Protein AF-A0A965Q6W5-F1 (afdb_monomer_lite)

Secondary structure (DSSP, 8-state):
-HHHHHHHHHTT--HHHHHHHHHHHHHHHHHHHHHTTS-HHHHHHHHHHHHHHHHHHHHHHHS-HHHHHHHHHHHHHHHHHHHHHHHHHPEEETTEEEE----

Radius of gyration: 18.79 Å; chains: 1; bounding box: 37×44×39 Å

Structure (mmCIF, N/CA/C/O backbone):
data_AF-A0A965Q6W5-F1
#
_entry.id   AF-A0A965Q6W5-F1
#
loop_
_atom_site.group_PDB
_atom_site.id
_atom_site.type_symbol
_atom_site.label_atom_id
_atom_site.label_alt_id
_atom_site.label_comp_id
_atom_site.label_asym_id
_atom_site.label_entity_id
_atom_site.label_seq_id
_atom_site.pdbx_PDB_ins_code
_atom_site.Cartn_x
_atom_site.Cartn_y
_atom_site.Cartn_z
_atom_site.occupancy
_atom_site.B_iso_or_equiv
_atom_site.auth_seq_id
_atom_site.auth_comp_id
_atom_site.auth_asym_id
_atom_site.auth_atom_id
_atom_site.pdbx_PDB_model_num
ATOM 1 N N . MET A 1 1 ? -6.109 24.669 20.944 1.00 46.94 1 MET A N 1
ATOM 2 C CA . MET A 1 1 ? -7.065 23.934 20.080 1.00 46.94 1 MET A CA 1
ATOM 3 C C . MET A 1 1 ? -6.391 22.833 19.252 1.00 46.94 1 MET A C 1
ATOM 5 O O . MET A 1 1 ? -6.862 21.704 19.287 1.00 46.94 1 MET A O 1
ATOM 9 N N . LEU A 1 2 ? -5.241 23.106 18.617 1.00 54.47 2 LEU A N 1
ATOM 10 C CA . LEU A 1 2 ? -4.487 22.151 17.778 1.00 54.47 2 LEU A CA 1
ATOM 11 C C . LEU A 1 2 ? -4.119 20.816 18.465 1.00 54.47 2 LEU A C 1
ATOM 13 O O . LEU A 1 2 ? -4.337 19.757 17.885 1.00 54.47 2 LEU A O 1
ATOM 17 N N . LYS A 1 3 ? -3.681 20.835 19.735 1.00 54.22 3 LYS A N 1
ATOM 18 C CA . LYS A 1 3 ? -3.306 19.617 20.495 1.00 54.22 3 LYS A CA 1
ATOM 19 C C . LYS A 1 3 ? -4.450 18.611 20.734 1.00 54.22 3 LYS A C 1
ATOM 21 O O . LYS A 1 3 ? -4.187 17.455 21.045 1.00 54.22 3 LYS A O 1
ATOM 26 N N . ARG A 1 4 ? -5.718 19.035 20.630 1.00 53.22 4 ARG A N 1
ATOM 27 C CA . ARG A 1 4 ? -6.891 18.148 20.804 1.00 53.22 4 ARG A CA 1
ATOM 28 C C . ARG A 1 4 ? -7.325 17.483 19.496 1.00 53.22 4 ARG A C 1
ATOM 30 O O . ARG A 1 4 ? -7.971 16.441 19.532 1.00 53.22 4 ARG A O 1
ATOM 37 N N . LEU A 1 5 ? -6.976 18.082 18.356 1.00 54.06 5 LEU A N 1
ATOM 38 C CA . LEU A 1 5 ? -7.228 17.508 17.034 1.00 54.06 5 LEU A CA 1
ATOM 39 C C . LEU A 1 5 ? -6.203 16.409 16.730 1.00 54.06 5 LEU A C 1
ATOM 41 O O . LEU A 1 5 ? -6.564 15.319 16.291 1.00 54.06 5 LEU A O 1
ATOM 45 N N . THR A 1 6 ? -4.933 16.669 17.057 1.00 56.62 6 THR A N 1
ATOM 46 C CA . THR A 1 6 ? -3.835 15.712 16.880 1.00 56.62 6 THR A CA 1
ATOM 47 C C . THR A 1 6 ? -4.025 14.454 17.724 1.00 56.62 6 THR A C 1
ATOM 49 O O . THR A 1 6 ? -3.846 13.358 17.210 1.00 56.62 6 THR A O 1
ATOM 52 N N . SER A 1 7 ? -4.500 14.561 18.969 1.00 53.34 7 SER A N 1
ATOM 53 C CA . SER A 1 7 ? -4.736 13.389 19.830 1.00 53.34 7 SER A CA 1
ATOM 54 C C . SER A 1 7 ? -5.898 12.492 19.376 1.00 53.34 7 SER A C 1
ATOM 56 O O . SER A 1 7 ? -5.906 11.299 19.674 1.00 53.34 7 SER A O 1
ATOM 58 N N . ARG A 1 8 ? -6.867 13.027 18.619 1.00 53.59 8 ARG A N 1
ATOM 59 C CA . ARG A 1 8 ? -7.940 12.234 17.987 1.00 53.59 8 ARG A CA 1
ATOM 60 C C . ARG A 1 8 ? -7.493 11.576 16.682 1.00 53.59 8 ARG A C 1
ATOM 62 O O . ARG A 1 8 ? -7.974 10.495 16.346 1.00 53.59 8 ARG A O 1
ATOM 69 N N . LEU A 1 9 ? -6.567 12.205 15.960 1.00 53.53 9 LEU A N 1
ATOM 70 C CA . LEU A 1 9 ? -5.961 11.626 14.763 1.00 53.53 9 LEU A CA 1
ATOM 71 C C . LEU A 1 9 ? -4.940 10.534 15.104 1.00 53.53 9 LEU A C 1
ATOM 73 O O . LEU A 1 9 ? -4.961 9.497 14.448 1.00 53.53 9 LEU A O 1
ATOM 77 N N . GLN A 1 10 ? -4.140 10.747 16.152 1.00 56.16 10 GLN A N 1
ATOM 78 C CA . GLN A 1 10 ? -3.066 9.867 16.621 1.00 56.16 10 GLN A CA 1
ATOM 79 C C . GLN A 1 10 ? -3.558 8.697 17.487 1.00 56.16 10 GLN A C 1
ATOM 81 O O . GLN A 1 10 ? -2.841 7.715 17.658 1.00 56.16 10 GLN A O 1
ATOM 86 N N . LYS A 1 11 ? -4.794 8.744 18.007 1.00 57.72 11 LYS A N 1
ATOM 87 C CA . LYS A 1 11 ? -5.414 7.549 18.592 1.00 57.72 11 LYS A CA 1
ATOM 88 C C . LYS A 1 11 ? -5.485 6.475 17.497 1.00 57.72 11 LYS A C 1
ATOM 90 O O . LYS A 1 11 ? -6.224 6.648 16.527 1.00 57.72 11 LYS A O 1
ATOM 95 N N . ASN A 1 12 ? -4.702 5.408 17.679 1.00 62.22 12 ASN A N 1
ATOM 96 C CA . ASN A 1 12 ? -4.543 4.222 16.820 1.00 62.22 12 ASN A CA 1
ATOM 97 C C . ASN A 1 12 ? -3.465 4.277 15.715 1.00 62.22 12 ASN A C 1
ATOM 99 O O . ASN A 1 12 ? -3.406 3.340 14.927 1.00 62.22 12 ASN A O 1
ATOM 103 N N . ILE A 1 13 ? -2.611 5.309 15.637 1.00 72.06 13 ILE A N 1
ATOM 104 C CA . ILE A 1 13 ? -1.475 5.318 14.690 1.00 72.06 13 ILE A CA 1
ATOM 105 C C . ILE A 1 13 ? -0.158 5.296 15.468 1.00 72.06 13 ILE A C 1
ATOM 107 O O . ILE A 1 13 ? 0.128 6.214 16.236 1.00 72.06 13 ILE A O 1
ATOM 111 N N . ASP A 1 14 ? 0.635 4.246 15.253 1.00 86.00 14 ASP A N 1
ATOM 112 C CA . ASP A 1 14 ? 1.975 4.104 15.821 1.00 86.00 14 ASP A CA 1
ATOM 113 C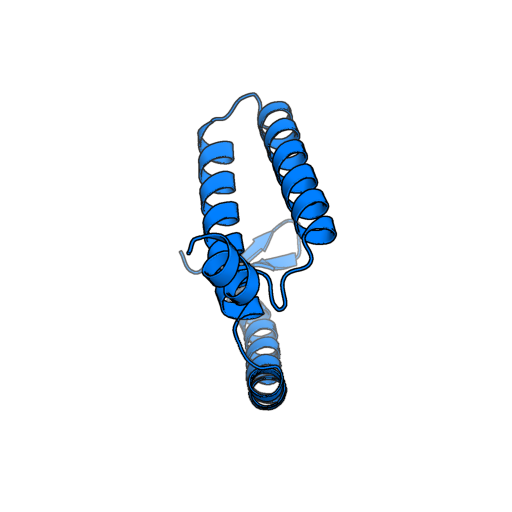 C . ASP A 1 14 ? 2.973 4.979 15.046 1.00 86.00 14 ASP A C 1
ATOM 115 O O . ASP A 1 14 ? 3.317 4.708 13.891 1.00 86.00 14 ASP A O 1
ATOM 119 N N . SER A 1 15 ? 3.428 6.059 15.685 1.00 84.50 15 SER A N 1
ATOM 120 C CA . SER A 1 15 ? 4.356 7.018 15.081 1.00 84.50 15 SER A CA 1
ATOM 121 C C . SER A 1 15 ? 5.722 6.411 14.750 1.00 84.50 15 SER A C 1
ATOM 123 O O . SER A 1 15 ? 6.343 6.830 13.777 1.00 84.50 15 SER A O 1
ATOM 125 N N . ILE A 1 16 ? 6.198 5.439 15.531 1.00 90.62 16 ILE A N 1
ATOM 126 C CA . ILE A 1 16 ? 7.503 4.801 15.313 1.00 90.62 16 ILE A CA 1
ATOM 127 C C . ILE A 1 16 ? 7.433 3.954 14.044 1.00 90.62 16 ILE A C 1
ATOM 129 O O . ILE A 1 16 ? 8.280 4.069 13.157 1.00 90.62 16 ILE A O 1
ATOM 133 N N . LEU A 1 17 ? 6.374 3.158 13.921 1.00 90.50 17 LEU A N 1
ATOM 134 C CA . LEU A 1 17 ? 6.162 2.285 12.772 1.00 90.50 17 LEU A CA 1
ATOM 135 C C . LEU A 1 17 ? 5.977 3.098 11.478 1.00 90.50 17 LEU A C 1
ATOM 137 O O . LEU A 1 17 ? 6.539 2.755 10.438 1.00 90.50 17 LEU A O 1
ATOM 141 N N . MET A 1 18 ? 5.295 4.244 11.560 1.00 91.12 18 MET A N 1
ATOM 142 C CA . MET A 1 18 ? 5.173 5.190 10.444 1.00 91.12 18 MET A CA 1
ATOM 143 C C . MET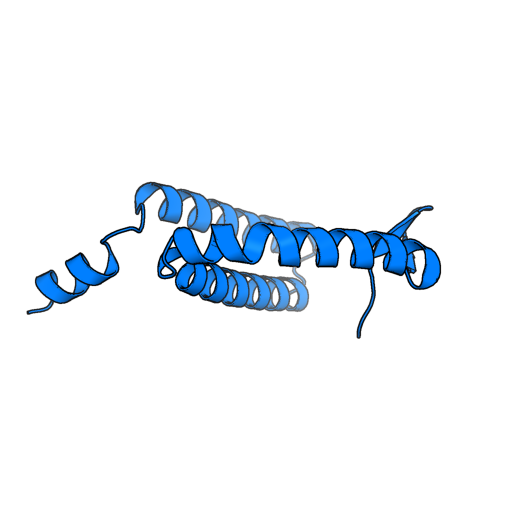 A 1 18 ? 6.514 5.782 9.997 1.00 91.12 18 MET A C 1
ATOM 145 O O . MET A 1 18 ? 6.727 5.958 8.794 1.00 91.12 18 MET A O 1
ATOM 149 N N . ILE A 1 19 ? 7.428 6.076 10.929 1.00 93.75 19 ILE A N 1
ATOM 150 C CA . ILE A 1 19 ? 8.772 6.575 10.600 1.00 93.75 19 ILE A CA 1
ATOM 151 C C . ILE A 1 19 ? 9.572 5.493 9.874 1.00 93.75 19 ILE A C 1
ATOM 153 O O . ILE A 1 19 ? 10.174 5.779 8.837 1.00 93.75 19 ILE A O 1
ATOM 157 N N . PHE A 1 20 ? 9.541 4.250 10.361 1.00 96.12 20 PHE A N 1
ATOM 158 C CA . PHE A 1 20 ? 10.225 3.134 9.703 1.00 96.12 20 PHE A CA 1
ATOM 159 C C . PHE A 1 20 ? 9.698 2.886 8.289 1.00 96.12 20 PHE A C 1
ATOM 161 O O . PHE A 1 20 ? 10.498 2.803 7.357 1.00 96.12 20 PHE A O 1
ATOM 168 N N . ILE A 1 21 ? 8.373 2.847 8.105 1.00 95.19 21 ILE A N 1
ATOM 169 C CA . ILE A 1 21 ? 7.762 2.700 6.776 1.00 95.19 21 ILE A CA 1
ATOM 170 C C . ILE A 1 21 ? 8.192 3.852 5.866 1.00 95.19 21 ILE A C 1
ATOM 172 O O . ILE A 1 21 ? 8.675 3.614 4.763 1.00 95.19 21 ILE A O 1
ATOM 176 N N . SER A 1 22 ? 8.075 5.098 6.327 1.00 95.38 22 SER A N 1
ATOM 177 C CA . SER A 1 22 ? 8.427 6.270 5.515 1.00 95.38 22 SER A CA 1
ATOM 178 C C . SER A 1 22 ? 9.902 6.255 5.110 1.00 95.38 22 SER A C 1
ATOM 180 O O . SER A 1 22 ? 10.233 6.533 3.961 1.00 95.38 22 SER A O 1
ATOM 182 N N . THR A 1 23 ? 10.786 5.858 6.027 1.00 97.00 23 THR A N 1
ATOM 183 C CA . THR A 1 23 ? 12.225 5.736 5.762 1.00 97.00 23 THR A CA 1
ATOM 184 C C . THR A 1 23 ? 12.500 4.655 4.720 1.00 97.00 23 THR A C 1
ATOM 186 O O . THR A 1 23 ? 13.233 4.897 3.764 1.00 97.00 23 THR A O 1
ATOM 189 N N . ALA A 1 24 ? 11.866 3.487 4.852 1.00 97.50 24 ALA A N 1
ATOM 190 C CA . ALA A 1 24 ? 11.988 2.402 3.885 1.00 97.50 24 ALA A CA 1
ATOM 191 C C . ALA A 1 24 ? 11.507 2.819 2.484 1.00 97.50 24 ALA A C 1
ATOM 193 O O . ALA A 1 24 ? 12.167 2.504 1.495 1.00 97.50 24 ALA A O 1
ATOM 194 N N . LEU A 1 25 ? 10.409 3.579 2.388 1.00 97.25 25 LEU A N 1
ATOM 195 C CA . LEU A 1 25 ? 9.902 4.097 1.114 1.00 97.25 25 LEU A CA 1
ATOM 196 C C . LEU A 1 25 ? 10.857 5.111 0.476 1.00 97.25 25 LEU A C 1
ATOM 198 O O . LEU A 1 25 ? 11.087 5.049 -0.729 1.00 97.25 25 LEU A O 1
ATOM 202 N N . VAL A 1 26 ? 11.448 6.011 1.269 1.00 96.50 26 VAL A N 1
ATOM 203 C CA . VAL A 1 26 ? 12.447 6.973 0.777 1.00 96.50 26 VAL A CA 1
ATOM 204 C C . VAL A 1 26 ? 13.674 6.239 0.240 1.00 96.50 26 VAL A C 1
ATOM 206 O O . VAL A 1 26 ? 14.086 6.488 -0.891 1.00 96.50 26 VAL A O 1
ATOM 209 N N . VAL A 1 27 ? 14.218 5.285 1.001 1.00 97.31 27 VAL A N 1
ATOM 210 C CA . VAL A 1 27 ? 15.341 4.450 0.547 1.00 97.31 27 VAL A CA 1
ATOM 211 C C . VAL A 1 27 ? 14.969 3.682 -0.725 1.00 97.31 27 VAL A C 1
ATOM 213 O O . VAL A 1 27 ? 15.759 3.657 -1.663 1.00 97.31 27 VAL A O 1
ATOM 216 N N . GLY A 1 28 ? 13.755 3.128 -0.796 1.00 96.44 28 GLY A N 1
ATOM 217 C CA . GLY A 1 28 ? 13.223 2.443 -1.976 1.00 96.44 28 GLY A CA 1
ATOM 218 C C . GLY A 1 28 ? 13.136 3.328 -3.223 1.00 96.44 28 GLY A C 1
ATOM 219 O O . GLY A 1 28 ? 13.441 2.881 -4.325 1.00 96.44 28 GLY A O 1
ATOM 220 N N . LEU A 1 29 ? 12.764 4.601 -3.071 1.00 95.62 29 LEU A N 1
ATOM 221 C CA . LEU A 1 29 ? 12.745 5.557 -4.182 1.00 95.62 29 LEU A CA 1
ATOM 222 C C . LEU A 1 29 ? 14.161 5.895 -4.663 1.00 95.62 29 LEU A C 1
ATOM 224 O O . LEU A 1 29 ? 14.397 5.946 -5.870 1.00 95.62 29 LEU A O 1
ATOM 228 N N . PHE A 1 30 ? 15.114 6.076 -3.743 1.00 94.69 30 PHE A N 1
ATOM 229 C CA . PHE A 1 30 ? 16.517 6.303 -4.101 1.00 94.69 30 PHE A CA 1
ATOM 230 C C . PHE A 1 30 ? 17.128 5.100 -4.824 1.00 94.69 30 PHE A C 1
ATOM 232 O O . PHE A 1 30 ? 17.800 5.271 -5.845 1.00 94.69 30 PHE A O 1
ATOM 239 N N . THR A 1 31 ? 16.881 3.883 -4.337 1.00 95.44 31 THR A N 1
ATOM 240 C CA . THR A 1 31 ? 17.370 2.663 -4.990 1.00 95.44 31 THR A CA 1
ATOM 241 C C . THR A 1 31 ? 16.711 2.452 -6.345 1.00 95.44 31 THR A C 1
ATOM 243 O O . THR A 1 31 ? 17.416 2.131 -7.299 1.00 95.44 31 THR A O 1
ATOM 246 N N . LEU A 1 32 ? 15.406 2.716 -6.480 1.00 95.88 32 LEU A N 1
ATOM 247 C CA . LEU A 1 32 ? 14.708 2.663 -7.764 1.00 95.88 32 LEU A CA 1
ATOM 248 C C . LEU A 1 32 ? 15.283 3.672 -8.764 1.00 95.88 32 LEU A C 1
ATOM 250 O O . LEU A 1 32 ? 15.552 3.312 -9.908 1.00 95.88 32 LEU A O 1
ATOM 254 N N . TYR A 1 33 ? 15.508 4.921 -8.351 1.00 94.69 33 TYR A N 1
ATOM 255 C CA . TYR A 1 33 ? 16.097 5.945 -9.217 1.00 94.69 33 TYR A CA 1
ATOM 256 C C . TYR A 1 33 ? 17.508 5.559 -9.687 1.00 94.69 33 TYR A C 1
ATOM 258 O O . TYR A 1 33 ? 17.850 5.748 -10.856 1.00 94.69 33 TYR A O 1
ATOM 266 N N . SER A 1 34 ? 18.303 4.965 -8.792 1.00 93.06 34 SER A N 1
ATOM 267 C CA . SER A 1 34 ? 19.650 4.480 -9.101 1.00 93.06 34 SER A CA 1
ATOM 268 C C . SER A 1 34 ? 19.627 3.286 -10.067 1.00 93.06 34 SER A C 1
ATOM 270 O O . SER A 1 34 ? 20.268 3.320 -11.116 1.00 93.06 34 SER A O 1
ATOM 272 N N . ALA A 1 35 ? 18.829 2.257 -9.766 1.00 92.75 35 ALA A N 1
ATOM 273 C CA . ALA A 1 35 ? 18.766 1.017 -10.542 1.00 92.75 35 ALA A CA 1
ATOM 274 C C . ALA A 1 35 ? 18.086 1.184 -11.910 1.00 92.75 35 ALA A C 1
ATOM 276 O O . ALA A 1 35 ? 18.405 0.466 -12.853 1.00 92.75 35 ALA A O 1
ATOM 277 N N . SER A 1 36 ? 17.163 2.139 -12.036 1.00 89.56 36 SER A N 1
ATOM 278 C CA . SER A 1 36 ? 16.436 2.406 -13.284 1.00 89.56 36 SER A CA 1
ATOM 279 C C . SER A 1 36 ? 17.195 3.281 -14.286 1.00 89.56 36 SER A C 1
ATOM 281 O O . SER A 1 36 ? 16.631 3.656 -15.314 1.00 89.56 36 SER A O 1
ATOM 283 N N . GLY A 1 37 ? 18.447 3.654 -13.999 1.00 88.88 37 GLY A N 1
ATOM 284 C CA . GLY A 1 37 ? 19.224 4.529 -14.877 1.00 88.88 37 GLY A CA 1
ATOM 285 C C . GLY A 1 37 ? 18.689 5.964 -14.924 1.00 88.88 37 GLY A C 1
ATOM 286 O O . GLY A 1 37 ? 18.734 6.596 -15.976 1.00 88.88 37 GLY A O 1
ATOM 287 N N . ARG A 1 38 ? 18.197 6.491 -13.791 1.00 86.06 38 ARG A N 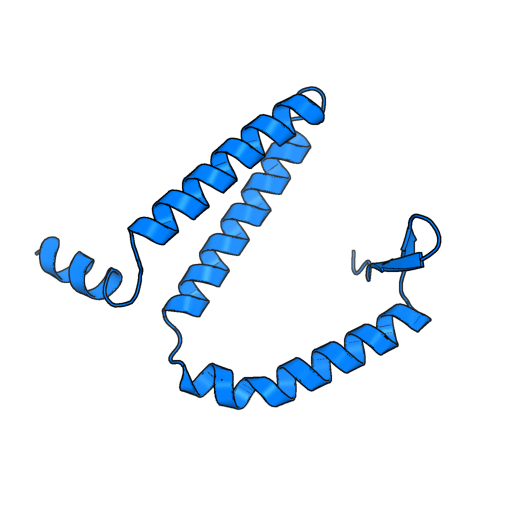1
ATOM 288 C CA . ARG A 1 38 ? 17.593 7.834 -13.653 1.00 86.06 38 ARG A CA 1
ATOM 289 C C . ARG A 1 38 ? 16.271 8.028 -14.405 1.00 86.06 38 ARG A C 1
ATOM 291 O O . ARG A 1 38 ? 15.925 9.148 -14.784 1.00 86.06 38 ARG A O 1
ATOM 298 N N . ASN A 1 39 ? 15.503 6.959 -14.602 1.00 91.94 39 ASN A N 1
ATOM 299 C CA . ASN A 1 39 ? 14.194 7.058 -15.236 1.00 91.94 39 ASN A CA 1
ATOM 300 C C . ASN A 1 39 ? 13.161 7.683 -14.280 1.00 91.94 39 ASN A C 1
ATOM 302 O O . ASN A 1 39 ? 12.597 7.015 -13.412 1.00 91.94 39 ASN A O 1
ATOM 306 N N . MET A 1 40 ? 12.878 8.972 -14.476 1.00 91.94 40 MET A N 1
ATOM 307 C CA . MET A 1 40 ? 11.923 9.709 -13.644 1.00 91.94 40 MET A CA 1
ATOM 308 C C . MET A 1 40 ? 10.477 9.227 -13.774 1.00 91.94 40 MET A C 1
ATOM 310 O O . MET A 1 40 ? 9.710 9.381 -12.827 1.00 91.94 40 MET A O 1
ATOM 314 N N . ILE A 1 41 ? 10.097 8.605 -14.893 1.00 94.31 41 ILE A N 1
ATOM 315 C CA . ILE A 1 41 ? 8.732 8.095 -15.089 1.00 94.31 41 ILE A CA 1
ATOM 316 C C . ILE A 1 41 ? 8.454 6.960 -14.097 1.00 94.31 41 ILE A C 1
ATOM 318 O O . ILE A 1 41 ? 7.400 6.927 -13.467 1.00 94.31 41 ILE A O 1
ATOM 322 N N . LEU A 1 42 ? 9.424 6.064 -13.890 1.00 92.94 42 LEU A N 1
ATOM 323 C CA . LEU A 1 42 ? 9.291 4.969 -12.926 1.00 92.94 42 LEU A CA 1
ATOM 324 C C . LEU A 1 42 ? 9.201 5.481 -11.485 1.00 92.94 42 LEU A C 1
ATOM 326 O O . LEU A 1 42 ? 8.397 4.976 -10.704 1.00 92.94 42 LEU A O 1
ATOM 330 N N . VAL A 1 43 ? 9.975 6.514 -11.145 1.00 94.75 43 VAL A N 1
ATOM 331 C CA . VAL A 1 43 ? 9.915 7.152 -9.821 1.00 94.75 43 VAL A CA 1
ATOM 332 C C . VAL A 1 43 ? 8.566 7.837 -9.599 1.00 94.75 43 VAL A C 1
ATOM 334 O O . VAL A 1 43 ? 7.985 7.699 -8.524 1.00 94.75 43 VAL A O 1
ATOM 337 N N . LEU A 1 44 ? 8.033 8.532 -10.608 1.00 95.50 44 LEU A N 1
ATOM 338 C CA . LEU A 1 44 ? 6.723 9.179 -10.525 1.00 95.50 44 LEU A CA 1
ATOM 339 C C . LEU A 1 44 ? 5.597 8.150 -10.343 1.00 95.50 44 LEU A C 1
ATOM 341 O O . LEU A 1 44 ? 4.740 8.324 -9.479 1.00 95.50 44 LEU A O 1
ATOM 345 N N . ASN A 1 45 ? 5.638 7.044 -11.091 1.00 95.31 45 ASN A N 1
ATOM 346 C CA . ASN A 1 45 ? 4.692 5.941 -10.923 1.00 95.31 45 ASN A CA 1
ATOM 347 C C . ASN A 1 45 ? 4.787 5.343 -9.513 1.00 95.31 45 ASN A C 1
ATOM 349 O O . ASN A 1 45 ? 3.768 5.140 -8.855 1.00 95.31 45 ASN A O 1
ATOM 353 N N . GLN A 1 46 ? 6.006 5.132 -9.005 1.00 96.19 46 GLN A N 1
ATOM 354 C CA . GLN A 1 46 ? 6.219 4.649 -7.643 1.00 96.19 46 GLN A CA 1
ATOM 355 C C . GLN A 1 46 ? 5.655 5.617 -6.594 1.00 96.19 46 GLN A C 1
ATOM 357 O O . GLN A 1 46 ? 5.045 5.174 -5.623 1.00 96.19 46 GLN A O 1
ATOM 362 N N . LEU A 1 47 ? 5.799 6.929 -6.795 1.00 95.94 47 LEU A N 1
ATOM 363 C CA . LEU A 1 47 ? 5.203 7.942 -5.923 1.00 95.94 47 LEU A CA 1
ATOM 364 C C . LEU A 1 47 ? 3.670 7.887 -5.928 1.00 95.94 47 LEU A C 1
ATOM 366 O O . LEU A 1 47 ? 3.065 8.002 -4.862 1.00 95.94 47 LEU A O 1
ATOM 370 N N . LEU A 1 48 ? 3.039 7.660 -7.084 1.00 96.50 48 LEU A N 1
ATOM 371 C CA . LEU A 1 48 ? 1.587 7.468 -7.168 1.00 96.50 48 LEU A CA 1
ATOM 372 C C . LEU A 1 48 ? 1.139 6.224 -6.391 1.00 96.50 48 LEU A C 1
ATOM 374 O O . LEU A 1 48 ? 0.196 6.308 -5.603 1.00 96.50 48 LEU A O 1
ATOM 378 N N . TYR A 1 49 ? 1.840 5.095 -6.539 1.00 95.62 49 TYR A N 1
ATOM 379 C CA . TYR A 1 49 ? 1.541 3.881 -5.773 1.00 95.62 49 TYR A CA 1
ATOM 380 C C . TYR A 1 49 ? 1.734 4.080 -4.268 1.00 95.62 49 TYR A C 1
ATOM 382 O O . TYR A 1 49 ? 0.903 3.627 -3.482 1.00 95.62 49 TYR A O 1
ATOM 390 N N . ILE A 1 50 ? 2.781 4.800 -3.857 1.00 96.88 50 ILE A N 1
ATOM 391 C CA . ILE A 1 50 ? 2.997 5.173 -2.455 1.00 96.88 50 ILE A CA 1
ATOM 392 C C . ILE A 1 50 ? 1.834 6.032 -1.942 1.00 96.88 50 ILE A C 1
ATOM 394 O O . ILE A 1 50 ? 1.298 5.752 -0.871 1.00 96.88 50 ILE A O 1
ATOM 398 N N . GLY A 1 51 ? 1.404 7.039 -2.708 1.00 96.38 51 GLY A N 1
ATOM 399 C CA . GLY A 1 51 ? 0.269 7.893 -2.355 1.00 96.38 51 GLY A CA 1
ATOM 400 C C . GLY A 1 51 ? -1.027 7.101 -2.171 1.00 96.38 51 GLY A C 1
ATOM 401 O O . GLY A 1 51 ? -1.686 7.227 -1.138 1.00 96.38 51 GLY A O 1
ATOM 402 N N . LEU A 1 52 ? -1.356 6.224 -3.125 1.00 97.00 52 LEU A N 1
ATOM 403 C CA . LEU A 1 52 ? -2.502 5.312 -3.027 1.00 97.00 52 LEU A CA 1
ATOM 404 C C . LEU A 1 52 ? -2.386 4.382 -1.812 1.00 97.00 52 LEU A C 1
ATOM 406 O O . LEU A 1 52 ? -3.361 4.194 -1.082 1.00 97.00 52 LEU A O 1
ATOM 410 N N . GLY A 1 53 ? -1.189 3.855 -1.552 1.00 96.12 53 GLY A N 1
ATOM 411 C CA . GLY A 1 53 ? -0.891 3.029 -0.385 1.00 96.12 53 GLY A CA 1
ATOM 412 C C . GLY A 1 53 ? -1.140 3.756 0.937 1.00 96.12 53 GLY A C 1
ATOM 413 O O . GLY A 1 53 ? -1.766 3.191 1.829 1.00 96.12 53 GLY A O 1
ATOM 414 N N . PHE A 1 54 ? -0.734 5.024 1.062 1.00 94.50 54 PHE A N 1
ATOM 415 C CA . PHE A 1 54 ? -1.000 5.828 2.260 1.00 94.50 54 PHE A CA 1
ATOM 416 C C . PHE A 1 54 ? -2.488 6.134 2.454 1.00 94.50 54 PHE A C 1
ATOM 418 O O . PHE A 1 54 ? -2.972 6.097 3.586 1.00 94.50 54 PHE A O 1
ATOM 425 N N . ILE A 1 55 ? -3.228 6.396 1.372 1.00 94.94 55 ILE A N 1
ATOM 426 C CA . ILE A 1 55 ? -4.685 6.585 1.429 1.00 94.94 55 ILE A CA 1
ATOM 427 C C . ILE A 1 55 ? -5.357 5.305 1.943 1.00 94.94 55 ILE A C 1
ATOM 429 O O . ILE A 1 55 ? -6.147 5.357 2.888 1.00 94.94 55 ILE A O 1
ATOM 433 N N . LEU A 1 56 ? -4.998 4.149 1.375 1.00 94.75 56 LEU A N 1
ATOM 434 C CA . LEU A 1 56 ? -5.494 2.842 1.809 1.00 94.75 56 LEU A CA 1
ATOM 435 C C . LEU A 1 56 ? -5.123 2.544 3.264 1.00 94.75 56 LEU A C 1
ATOM 437 O O . LEU A 1 56 ? -5.980 2.108 4.031 1.00 94.75 56 LEU A O 1
ATOM 441 N N . LEU A 1 57 ? -3.882 2.819 3.668 1.00 91.88 57 LEU A N 1
ATOM 442 C CA . LEU A 1 57 ? -3.413 2.644 5.043 1.00 91.88 57 LEU A CA 1
ATOM 443 C C . LEU A 1 57 ? -4.232 3.496 6.013 1.00 91.88 57 LEU A C 1
ATOM 445 O O . LEU A 1 57 ? -4.649 2.999 7.056 1.00 91.88 57 LEU A O 1
ATOM 449 N N . TRP A 1 58 ? -4.521 4.753 5.668 1.00 89.44 58 TRP A N 1
ATOM 450 C CA . TRP A 1 58 ? -5.323 5.634 6.514 1.00 89.44 58 TRP A CA 1
ATOM 451 C C . TRP A 1 58 ? -6.767 5.131 6.652 1.00 89.44 58 TRP A C 1
ATOM 453 O O . TRP A 1 58 ? -7.257 4.987 7.777 1.00 89.44 58 TRP A O 1
ATOM 463 N N . ILE A 1 59 ? -7.436 4.798 5.543 1.00 91.00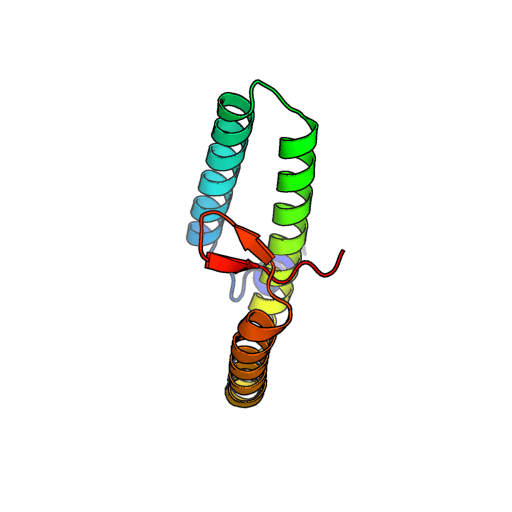 59 ILE A N 1
ATOM 464 C CA . ILE A 1 59 ? -8.782 4.196 5.575 1.00 91.00 59 ILE A CA 1
ATOM 465 C C . ILE A 1 59 ? -8.761 2.941 6.453 1.00 91.00 59 ILE A C 1
ATOM 467 O O . ILE A 1 59 ? -9.621 2.760 7.323 1.00 91.00 59 ILE A O 1
ATOM 471 N N . THR A 1 60 ? -7.726 2.117 6.280 1.00 89.69 60 THR A N 1
ATOM 472 C CA . THR A 1 60 ? -7.595 0.857 7.000 1.00 89.69 60 THR A CA 1
ATOM 473 C C . THR A 1 60 ? -7.440 1.092 8.506 1.00 89.69 60 THR A C 1
ATOM 475 O O . THR A 1 60 ? -8.169 0.511 9.312 1.00 89.69 60 THR A O 1
ATOM 478 N N . ALA A 1 61 ? -6.559 2.014 8.896 1.00 88.38 61 ALA A N 1
ATOM 479 C CA . ALA A 1 61 ? -6.279 2.358 10.289 1.00 88.38 61 ALA A CA 1
ATOM 480 C C . ALA A 1 61 ? -7.475 2.995 11.020 1.00 88.38 61 ALA A C 1
ATOM 482 O O . ALA A 1 61 ? -7.572 2.915 12.246 1.00 88.38 61 ALA A O 1
ATOM 483 N N . LYS A 1 62 ? -8.390 3.654 10.296 1.00 85.94 62 LYS A N 1
ATOM 484 C CA . LYS A 1 62 ? -9.596 4.263 10.885 1.00 85.94 62 LYS A CA 1
ATOM 485 C C . LYS A 1 62 ? -10.786 3.311 10.974 1.00 85.94 62 LYS A C 1
ATOM 487 O O . LYS A 1 62 ? -11.725 3.600 11.715 1.00 85.94 62 LYS A O 1
ATOM 492 N N . THR A 1 63 ? -10.758 2.192 10.263 1.00 87.44 63 THR A N 1
ATOM 493 C CA . THR A 1 63 ? -11.857 1.223 10.256 1.00 87.44 63 THR A CA 1
ATOM 494 C C . THR A 1 63 ? -11.798 0.320 11.490 1.00 87.44 63 THR A C 1
ATOM 496 O O . THR A 1 63 ? -10.737 -0.153 11.890 1.00 87.44 63 THR A O 1
ATOM 499 N N . HIS A 1 64 ? -12.950 0.071 12.117 1.00 86.50 64 HIS A N 1
ATOM 500 C CA . HIS A 1 64 ? -13.025 -0.742 13.333 1.00 86.50 64 HIS A CA 1
ATOM 501 C C . HIS A 1 64 ? -12.726 -2.233 13.039 1.00 86.50 64 HIS A C 1
ATOM 503 O O . HIS A 1 64 ? -13.308 -2.770 12.095 1.00 86.50 64 HIS A O 1
ATOM 509 N N . PRO A 1 65 ? -11.938 -2.947 13.877 1.00 85.50 65 PRO A N 1
ATOM 510 C CA . PRO A 1 65 ? -11.535 -4.345 13.654 1.00 85.50 65 PRO A CA 1
ATOM 511 C C . PRO A 1 65 ? -12.666 -5.315 13.267 1.00 85.50 65 PRO A C 1
ATOM 513 O O . PRO A 1 65 ? -12.533 -6.081 12.319 1.00 85.50 65 PRO A O 1
ATOM 516 N N . LYS A 1 66 ? -13.827 -5.204 13.927 1.00 90.12 66 LYS A N 1
ATOM 517 C CA . LYS A 1 66 ? -15.053 -5.976 13.629 1.00 90.12 66 LYS A CA 1
ATOM 518 C C . LYS A 1 66 ? -15.500 -5.961 12.158 1.00 90.12 66 LYS A C 1
ATOM 520 O O . LYS A 1 66 ? -16.168 -6.896 11.725 1.00 90.12 66 LYS A O 1
ATOM 525 N N . TYR A 1 67 ? -15.200 -4.909 11.393 1.00 90.94 67 TYR A N 1
ATOM 526 C CA . TYR A 1 67 ? -15.528 -4.892 9.963 1.00 90.94 67 TYR A CA 1
ATOM 527 C C . TYR A 1 67 ? -14.635 -5.852 9.176 1.00 90.94 67 TYR A C 1
ATOM 529 O O . TYR A 1 67 ? -15.139 -6.566 8.313 1.00 90.94 67 TYR A O 1
ATOM 537 N N . TYR A 1 68 ? -13.347 -5.940 9.514 1.00 91.44 68 TYR A N 1
ATOM 538 C CA . TYR A 1 68 ? -12.428 -6.883 8.877 1.00 91.44 68 TYR A CA 1
ATOM 539 C C . TYR A 1 68 ? -12.784 -8.331 9.185 1.00 91.44 68 TYR A C 1
ATOM 541 O O . TYR A 1 68 ? -12.724 -9.163 8.290 1.00 91.44 68 TYR A O 1
ATOM 549 N N . GLU A 1 69 ? -13.234 -8.623 10.407 1.00 92.94 69 GLU A N 1
ATOM 550 C CA . GLU A 1 69 ? -13.694 -9.969 10.776 1.00 92.94 69 GLU A CA 1
ATOM 551 C C . GLU A 1 69 ? -14.878 -10.424 9.912 1.00 92.94 69 GLU A C 1
ATOM 553 O O . GLU A 1 69 ? -14.900 -11.553 9.429 1.00 92.94 69 GLU A O 1
ATOM 558 N N . LYS A 1 70 ? -15.838 -9.529 9.645 1.00 93.94 70 LYS A N 1
ATOM 559 C CA . LYS A 1 70 ? -16.976 -9.828 8.759 1.00 93.94 70 LYS A CA 1
ATOM 560 C C . LYS A 1 70 ? -16.565 -9.953 7.293 1.00 93.94 70 LYS A C 1
ATOM 562 O O . LYS A 1 70 ? -17.152 -10.743 6.560 1.00 93.94 70 LYS A O 1
ATOM 567 N N . LEU A 1 71 ? -15.577 -9.169 6.864 1.00 94.69 71 LEU A N 1
ATOM 568 C CA . LEU A 1 71 ? -15.062 -9.188 5.495 1.00 94.69 71 LEU A CA 1
ATOM 569 C C . LEU A 1 71 ? -14.072 -10.330 5.237 1.00 94.69 71 LEU A C 1
ATOM 571 O O . LEU A 1 71 ? -13.803 -10.621 4.074 1.00 94.69 71 LEU A O 1
ATOM 575 N N . ALA A 1 72 ? -13.574 -11.004 6.276 1.00 93.75 72 ALA A N 1
ATOM 576 C CA . ALA A 1 72 ? -12.568 -12.054 6.154 1.00 93.75 72 ALA A CA 1
ATOM 577 C C . ALA A 1 72 ? -13.002 -13.170 5.192 1.00 93.75 72 ALA A C 1
ATOM 579 O O . ALA A 1 72 ? -12.270 -13.494 4.258 1.00 93.75 72 ALA A O 1
ATOM 580 N N . LEU A 1 73 ? -14.213 -13.713 5.372 1.00 95.75 73 LEU A N 1
ATOM 581 C CA . LEU A 1 73 ? -14.729 -14.784 4.516 1.00 95.75 73 LEU A CA 1
ATOM 582 C C . LEU A 1 73 ? -14.979 -14.310 3.066 1.00 95.75 73 LEU A C 1
ATOM 584 O O . LEU A 1 73 ? -14.463 -14.959 2.155 1.00 95.75 73 LEU A O 1
ATOM 588 N N . PRO A 1 74 ? -15.684 -13.187 2.808 1.00 96.12 74 PRO A N 1
ATOM 589 C CA . PRO A 1 74 ? -15.820 -12.649 1.453 1.00 96.12 74 PRO A CA 1
ATOM 590 C C . PRO A 1 74 ? -14.481 -12.399 0.747 1.00 96.12 74 PRO A C 1
ATOM 592 O O . PRO A 1 74 ? -14.310 -12.818 -0.395 1.00 96.12 74 PRO A O 1
ATOM 595 N N . ILE A 1 75 ? -13.517 -11.759 1.419 1.00 96.06 75 ILE A N 1
ATOM 596 C CA . ILE A 1 75 ? -12.195 -11.458 0.846 1.00 96.06 75 ILE A CA 1
ATOM 597 C C . ILE A 1 75 ? -11.443 -12.750 0.519 1.00 96.06 75 ILE A C 1
ATOM 599 O O . ILE A 1 75 ? -10.828 -12.848 -0.541 1.00 96.06 75 ILE A O 1
ATOM 603 N N . TYR A 1 76 ? -11.521 -13.756 1.391 1.00 96.56 76 TYR A N 1
ATOM 604 C CA . TYR A 1 76 ? -10.903 -15.057 1.152 1.00 96.56 76 TYR A CA 1
ATOM 605 C C . TYR A 1 76 ? -11.481 -15.754 -0.087 1.00 96.56 76 TYR A C 1
ATOM 607 O O . TYR A 1 76 ? -10.727 -16.222 -0.942 1.00 96.56 76 TYR A O 1
ATOM 615 N N . ILE A 1 77 ? -12.810 -15.770 -0.227 1.00 97.81 77 ILE A N 1
ATOM 616 C CA . ILE A 1 77 ? -13.482 -16.347 -1.399 1.00 97.81 77 ILE A CA 1
ATOM 617 C C . ILE A 1 77 ? -13.085 -15.592 -2.672 1.00 97.81 77 ILE A C 1
ATOM 619 O O . ILE A 1 77 ? -12.752 -16.222 -3.673 1.00 97.81 77 ILE A O 1
ATOM 623 N N . I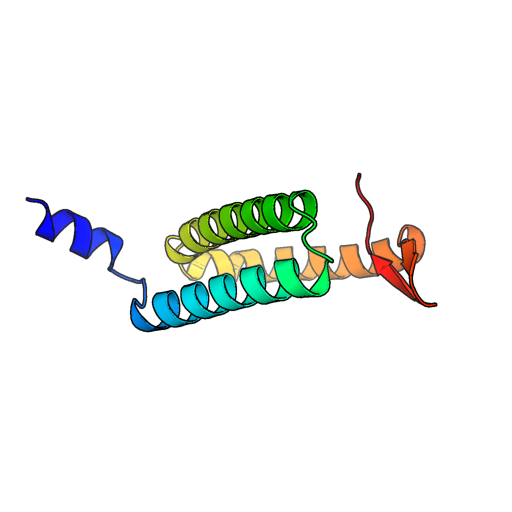LE A 1 78 ? -13.049 -14.257 -2.633 1.00 97.50 78 ILE A N 1
ATOM 624 C CA . ILE A 1 78 ? -12.583 -13.436 -3.761 1.00 97.50 78 ILE A CA 1
ATOM 625 C C . ILE A 1 78 ? -11.134 -13.790 -4.127 1.00 97.50 78 ILE A C 1
ATOM 627 O O . ILE A 1 78 ? -10.827 -13.950 -5.306 1.00 97.50 78 ILE A O 1
ATOM 631 N N . GLY A 1 79 ? -10.255 -13.973 -3.138 1.00 95.56 79 GLY A N 1
ATOM 632 C CA . GLY A 1 79 ? -8.873 -14.406 -3.350 1.00 95.56 79 GLY A CA 1
ATOM 633 C C . GLY A 1 79 ? -8.768 -15.770 -4.038 1.00 95.56 79 GLY A C 1
ATOM 634 O O . GLY A 1 79 ? -8.003 -15.919 -4.989 1.00 95.56 79 GLY A O 1
ATOM 635 N N . LEU A 1 80 ? -9.577 -16.749 -3.620 1.00 96.69 80 LEU A N 1
ATOM 636 C CA . LEU A 1 80 ? -9.658 -18.050 -4.292 1.00 96.69 80 LEU A CA 1
ATOM 637 C C . LEU A 1 80 ? -10.144 -17.911 -5.738 1.00 96.69 80 LEU A C 1
ATOM 639 O O . LEU A 1 80 ? -9.548 -18.490 -6.643 1.00 96.69 80 LEU A O 1
ATOM 643 N N . LEU A 1 81 ? -11.185 -17.112 -5.976 1.00 96.19 81 LEU A N 1
ATOM 644 C CA . LEU A 1 81 ? -11.692 -16.861 -7.326 1.00 96.19 81 LEU A CA 1
ATOM 645 C C . LEU A 1 81 ? -10.638 -16.195 -8.217 1.00 96.19 81 LEU A C 1
ATOM 647 O O . LEU A 1 81 ? -10.493 -16.585 -9.371 1.00 96.19 81 LEU A O 1
ATOM 651 N N . LEU A 1 82 ? -9.863 -15.246 -7.684 1.00 93.56 82 LEU A N 1
ATOM 652 C CA . LEU A 1 82 ? -8.738 -14.624 -8.388 1.00 93.56 82 LEU A CA 1
ATOM 653 C C . LEU A 1 82 ? -7.648 -15.647 -8.737 1.00 93.56 82 LEU A C 1
ATOM 655 O O . LEU A 1 82 ? -7.127 -15.615 -9.851 1.00 93.56 82 LEU A O 1
ATOM 659 N N . LEU A 1 83 ? -7.331 -16.583 -7.835 1.00 92.94 83 LEU A N 1
ATOM 660 C CA . LEU A 1 83 ? -6.379 -17.668 -8.110 1.00 92.94 83 LEU A CA 1
ATOM 661 C C . LEU A 1 83 ? -6.858 -18.572 -9.249 1.00 92.94 83 LEU A C 1
ATOM 663 O O . LEU A 1 83 ? -6.078 -18.888 -10.148 1.00 92.94 83 LEU A O 1
ATOM 667 N N . PHE A 1 84 ? -8.142 -18.939 -9.254 1.00 93.38 84 PHE A N 1
ATOM 668 C CA . PHE A 1 84 ? -8.730 -19.665 -10.379 1.00 93.38 84 PHE A CA 1
ATOM 669 C C . PHE A 1 84 ? -8.688 -18.827 -11.662 1.00 93.38 84 PHE A C 1
ATOM 671 O O . PHE A 1 84 ? -8.261 -19.323 -12.702 1.00 93.38 84 PHE A O 1
ATOM 678 N N . ALA A 1 85 ? -9.048 -17.544 -11.595 1.00 91.75 85 ALA A N 1
ATOM 679 C CA . ALA A 1 85 ? -9.042 -16.645 -12.745 1.00 91.75 85 ALA A CA 1
ATOM 680 C C . ALA A 1 85 ? -7.648 -16.512 -13.387 1.00 91.75 85 ALA A C 1
ATOM 682 O O . ALA A 1 85 ? -7.544 -16.526 -14.614 1.00 91.75 85 ALA A O 1
ATOM 683 N N . VAL A 1 86 ? -6.570 -16.459 -12.592 1.00 92.25 86 VAL A N 1
ATOM 684 C CA . VAL A 1 86 ? -5.177 -16.431 -13.087 1.00 92.25 86 VAL A CA 1
ATOM 685 C C . VAL A 1 86 ? -4.845 -17.657 -13.944 1.00 92.25 86 VAL A C 1
ATOM 687 O O . VAL A 1 86 ? -4.087 -17.536 -14.906 1.00 92.25 86 VAL A O 1
ATOM 690 N N . MET A 1 87 ? -5.407 -18.836 -13.663 1.00 87.19 87 MET A N 1
ATOM 691 C CA . MET A 1 87 ? -5.133 -20.026 -14.481 1.00 87.19 87 MET A CA 1
ATOM 692 C C . MET A 1 87 ? -5.647 -19.861 -15.920 1.00 87.19 87 MET A C 1
ATOM 694 O O . MET A 1 87 ? -4.964 -20.255 -16.876 1.00 87.19 87 MET A O 1
ATOM 698 N N . PHE A 1 88 ? -6.808 -19.220 -16.076 1.00 86.56 88 PHE A N 1
ATOM 699 C CA . PHE A 1 88 ? -7.458 -19.007 -17.369 1.00 86.56 88 PHE A CA 1
ATOM 700 C C . PHE A 1 88 ? -6.935 -17.755 -18.086 1.00 86.56 88 PHE A C 1
ATOM 702 O O . PHE A 1 88 ? -6.488 -17.851 -19.227 1.00 86.56 88 PHE A O 1
ATOM 709 N N . VAL A 1 89 ? -6.929 -16.603 -17.406 1.00 86.50 89 VAL A N 1
ATOM 710 C CA . VAL A 1 89 ? -6.691 -15.267 -17.998 1.00 86.50 89 VAL A CA 1
ATOM 711 C C . VAL A 1 89 ? -5.344 -14.659 -17.570 1.00 86.50 89 VAL A C 1
ATOM 713 O O . VAL A 1 89 ? -5.002 -13.540 -17.942 1.00 86.50 89 VAL A O 1
ATOM 716 N N . GLY A 1 90 ? -4.545 -15.377 -16.778 1.00 83.19 90 GLY A N 1
ATOM 717 C CA . GLY A 1 90 ? -3.251 -14.882 -16.313 1.00 83.19 90 GLY A CA 1
ATOM 718 C C . GLY A 1 90 ? -2.227 -14.757 -17.438 1.00 83.19 90 GLY A C 1
ATOM 719 O O . GLY A 1 90 ? -2.080 -15.653 -18.274 1.00 83.19 90 GLY A O 1
ATOM 720 N N . GLN A 1 91 ? -1.469 -13.661 -17.418 1.00 81.25 91 GLN A N 1
ATOM 721 C CA . GLN A 1 91 ? -0.330 -13.470 -18.307 1.00 81.25 91 GLN A CA 1
ATOM 722 C C . GLN A 1 91 ? 0.896 -14.220 -17.780 1.00 81.25 91 GLN A C 1
ATOM 724 O O . GLN A 1 91 ? 1.244 -14.148 -16.594 1.00 81.25 91 GLN A O 1
ATOM 729 N N . SER A 1 92 ? 1.556 -14.943 -18.684 1.00 78.44 92 SER A N 1
ATOM 730 C CA . SER A 1 92 ? 2.797 -15.656 -18.396 1.00 78.44 92 SER A CA 1
ATOM 731 C C . SER A 1 92 ? 3.974 -14.688 -18.397 1.00 78.44 92 SER A C 1
ATOM 733 O O . SER A 1 92 ? 4.259 -14.049 -19.404 1.00 78.44 92 SER A O 1
ATOM 735 N N . SER A 1 93 ? 4.703 -14.633 -17.286 1.00 73.50 93 SER A N 1
ATOM 736 C CA . SER A 1 93 ? 5.990 -13.943 -17.194 1.00 73.50 93 SER A CA 1
ATOM 737 C C . SER A 1 93 ? 7.000 -14.887 -16.552 1.00 73.50 93 SER A C 1
ATOM 739 O O . SER A 1 93 ? 6.719 -15.486 -15.510 1.00 73.50 93 SER A O 1
ATOM 741 N N . HIS A 1 94 ? 8.161 -15.057 -17.191 1.00 77.31 94 HIS A N 1
ATOM 742 C CA . HIS A 1 94 ? 9.229 -15.953 -16.725 1.00 77.31 94 HIS A CA 1
ATOM 743 C C . HIS A 1 94 ? 8.743 -17.399 -16.475 1.00 77.31 94 HIS A C 1
ATOM 745 O O . HIS A 1 94 ? 9.036 -17.998 -15.441 1.00 77.31 94 HIS A O 1
ATOM 751 N N . GLY A 1 95 ? 7.938 -17.944 -17.396 1.00 81.19 95 GLY A N 1
ATOM 752 C CA . GLY A 1 95 ? 7.489 -19.344 -17.369 1.00 81.19 95 GLY A CA 1
ATOM 753 C C . GLY A 1 95 ? 6.293 -19.665 -16.462 1.00 81.19 95 GLY A C 1
ATOM 754 O O . GLY A 1 95 ? 5.891 -20.822 -16.410 1.00 81.19 95 GLY A O 1
ATOM 755 N N . ALA A 1 96 ? 5.688 -18.685 -15.777 1.00 81.44 96 ALA A N 1
ATOM 756 C CA . ALA A 1 96 ? 4.479 -18.917 -14.978 1.00 81.44 96 ALA A CA 1
ATOM 757 C C . ALA A 1 96 ? 3.445 -17.789 -15.105 1.00 81.44 96 ALA A C 1
ATOM 759 O O . ALA A 1 96 ? 3.797 -16.615 -15.252 1.00 81.44 96 ALA A O 1
ATOM 760 N N . LYS A 1 97 ? 2.161 -18.151 -14.989 1.00 82.69 97 LYS A N 1
ATOM 761 C CA . LYS A 1 97 ? 1.033 -17.212 -14.933 1.00 82.69 97 LYS A CA 1
ATOM 762 C C . LYS A 1 97 ? 0.867 -16.691 -13.506 1.00 82.69 97 LYS A C 1
ATOM 764 O O . LYS A 1 97 ? 0.516 -17.457 -12.614 1.00 82.69 97 LYS A O 1
ATOM 769 N N . ARG A 1 98 ? 1.163 -15.408 -13.280 1.00 84.88 98 ARG A N 1
ATOM 770 C CA . ARG A 1 98 ? 1.121 -14.778 -11.937 1.00 84.88 98 ARG A CA 1
ATOM 771 C C . ARG A 1 98 ? 0.350 -13.463 -11.894 1.00 84.88 98 ARG A C 1
ATOM 773 O O . ARG A 1 98 ? -0.067 -13.043 -10.823 1.00 84.88 98 ARG A O 1
ATOM 780 N N . TRP A 1 99 ? 0.179 -12.821 -13.045 1.00 84.75 99 TRP A N 1
ATOM 781 C CA . TRP A 1 99 ? -0.404 -11.490 -13.145 1.00 84.75 99 TRP A CA 1
ATOM 782 C C . TRP A 1 99 ? -1.712 -11.547 -13.919 1.00 84.75 99 TRP A C 1
ATOM 784 O O . TRP A 1 99 ? -1.773 -12.127 -15.004 1.00 84.75 99 TRP A O 1
ATOM 794 N N . LEU A 1 100 ? -2.743 -10.912 -13.369 1.00 85.44 100 LEU A N 1
ATOM 795 C CA . LEU A 1 100 ? -3.929 -10.524 -14.123 1.00 85.44 100 LEU A CA 1
ATOM 796 C C . LEU A 1 100 ? -3.685 -9.107 -14.627 1.00 85.44 100 LEU A C 1
ATOM 798 O O . LEU A 1 100 ? -3.641 -8.168 -13.836 1.00 85.44 100 LEU A O 1
ATOM 802 N N . ASN A 1 101 ? -3.479 -8.970 -15.932 1.00 84.06 101 ASN A N 1
ATOM 803 C CA . ASN A 1 101 ? -3.403 -7.661 -16.559 1.00 84.06 101 ASN A CA 1
ATOM 804 C C . ASN A 1 101 ? -4.833 -7.215 -16.892 1.00 84.06 101 ASN A C 1
ATOM 806 O O . ASN A 1 101 ? -5.494 -7.842 -17.719 1.00 84.06 101 ASN A O 1
ATOM 810 N N . LEU A 1 102 ? -5.309 -6.184 -16.196 1.00 82.44 102 LEU A N 1
ATOM 811 C CA . LEU A 1 102 ? -6.655 -5.624 -16.350 1.00 82.44 102 LEU A CA 1
ATOM 812 C C . LEU 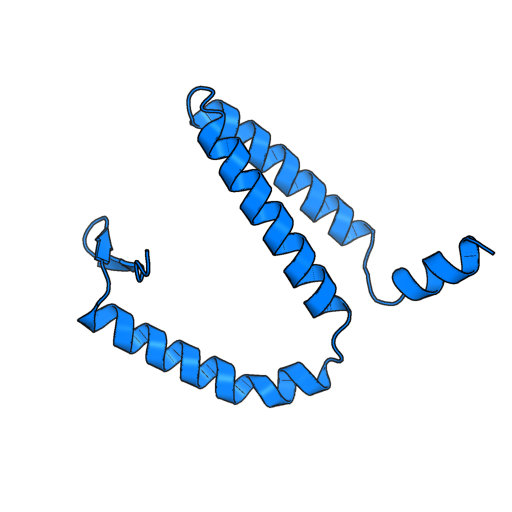A 1 102 ? -6.652 -4.302 -17.143 1.00 82.44 102 LEU A C 1
ATOM 814 O O . LEU A 1 102 ? -7.688 -3.640 -17.200 1.00 82.44 102 LEU A O 1
ATOM 818 N N . GLY A 1 103 ? -5.513 -3.931 -17.742 1.00 70.69 103 GLY A N 1
ATOM 819 C CA . GLY A 1 103 ? -5.278 -2.640 -18.394 1.00 70.69 103 GLY A CA 1
ATOM 820 C C . GLY A 1 103 ? -3.922 -2.060 -18.027 1.00 70.69 103 GLY A C 1
ATOM 821 O O . GLY A 1 103 ? -3.646 -1.962 -16.810 1.00 70.69 103 GLY A O 1
#

Foldseek 3Di:
DVVVVVVVLCVQDDPVVVVVVVVVLVVVLVVCCVVVVNPVVVSVVSVVVVVVVVVVVSVVSPDDPVVCVVCVVVVVVVVVVVVVVQVPQFDDDPHDRDDRDPD

pLDDT: mean 86.78, std 13.04, range [46.94, 97.81]

Sequence (103 aa):
MLKRLTSRLQKNIDSILMIFISTALVVGLFTLYSASGRNMILVLNQLLYIGLGFILLWITAKTHPKYYEKLALPIYIIGLLLLFAVMFVGQSSHGAKRWLNLG